Protein AF-A0A519SLY8-F1 (afdb_monomer)

Sequence (55 aa):
MQFALINNVKSEPFKG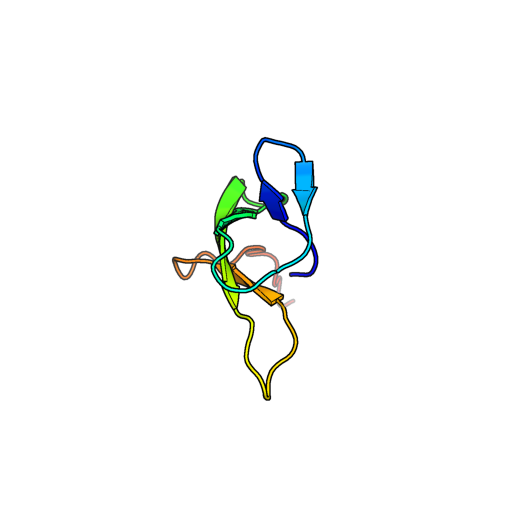AKGICNLCLKEVIAKCGDIKVHHWAHLKTNACDKWWENE

Foldseek 3Di:
DAWFQDVNDTDGQDPADWGAHPQPRAIWHFDDDPPDDTDTDGPDPPPSDPPPPDD

Secondary structure (DSSP, 8-state):
---EEETTEEE---TT-EEE-TTT--EEEEE--SSS--EEEESS---S-------

Structure (mmCIF, N/CA/C/O backbone):
data_AF-A0A519SLY8-F1
#
_entry.id   AF-A0A519SLY8-F1
#
loop_
_atom_site.group_PDB
_atom_site.id
_atom_site.type_symbol
_atom_site.label_atom_id
_atom_site.label_alt_id
_atom_site.label_comp_id
_atom_site.label_asym_id
_atom_site.label_entity_id
_atom_site.label_seq_id
_atom_site.pdbx_PDB_ins_code
_atom_site.Cartn_x
_atom_site.Cartn_y
_atom_site.Cartn_z
_atom_site.occupancy
_atom_site.B_iso_or_equiv
_atom_site.auth_seq_id
_atom_site.auth_comp_id
_atom_site.auth_asym_id
_atom_site.auth_atom_id
_atom_site.pdbx_PDB_model_num
ATOM 1 N N . MET A 1 1 ? 5.284 -5.422 1.476 1.00 70.81 1 MET A N 1
ATOM 2 C CA . MET A 1 1 ? 4.276 -5.878 2.460 1.00 70.81 1 MET A CA 1
ATOM 3 C C . MET A 1 1 ? 3.238 -6.731 1.738 1.00 70.81 1 MET A C 1
ATOM 5 O O . MET A 1 1 ? 2.883 -6.380 0.615 1.00 70.81 1 MET A O 1
ATOM 9 N N . GLN A 1 2 ? 2.829 -7.859 2.331 1.00 72.62 2 GLN A N 1
ATOM 10 C CA . GLN A 1 2 ? 2.025 -8.893 1.655 1.00 72.62 2 GLN A CA 1
ATOM 11 C C . GLN A 1 2 ? 0.507 -8.668 1.793 1.00 72.62 2 GLN A C 1
ATOM 13 O O . GLN A 1 2 ? -0.230 -8.951 0.859 1.00 72.62 2 GLN A O 1
ATOM 18 N N . PHE A 1 3 ? 0.049 -8.042 2.887 1.00 83.31 3 PHE A N 1
ATOM 19 C CA . PHE A 1 3 ? -1.372 -7.753 3.127 1.00 83.31 3 PHE A CA 1
ATOM 20 C C . PHE A 1 3 ? -1.601 -6.326 3.639 1.00 83.31 3 PHE A C 1
ATOM 22 O O . PHE A 1 3 ? -0.839 -5.832 4.475 1.00 83.31 3 PHE A O 1
ATOM 29 N N . ALA A 1 4 ? -2.692 -5.703 3.196 1.00 89.31 4 ALA A N 1
ATOM 30 C CA . ALA A 1 4 ? -3.203 -4.433 3.712 1.00 89.31 4 ALA A CA 1
ATOM 31 C C . ALA A 1 4 ? -4.668 -4.579 4.141 1.00 89.31 4 ALA A C 1
ATOM 33 O O . ALA A 1 4 ? -5.358 -5.495 3.708 1.00 89.31 4 ALA A O 1
ATOM 34 N N . LEU A 1 5 ? -5.144 -3.686 5.001 1.00 90.31 5 LEU A N 1
ATOM 35 C CA . LEU A 1 5 ? -6.540 -3.606 5.412 1.00 90.31 5 LEU A CA 1
ATOM 36 C C . LEU A 1 5 ? -7.309 -2.720 4.431 1.00 90.31 5 LEU A C 1
ATOM 38 O O . LEU A 1 5 ? -7.040 -1.526 4.321 1.00 90.31 5 LEU A O 1
ATOM 42 N N . ILE A 1 6 ? -8.282 -3.295 3.738 1.00 89.69 6 ILE A N 1
ATOM 43 C CA . ILE A 1 6 ? -9.249 -2.575 2.907 1.00 89.69 6 ILE A CA 1
ATOM 44 C C . ILE A 1 6 ? -10.604 -2.780 3.571 1.00 89.69 6 ILE A C 1
ATOM 46 O O . ILE A 1 6 ? -11.028 -3.919 3.732 1.00 89.69 6 ILE A O 1
ATOM 50 N N . ASN A 1 7 ? -11.263 -1.705 4.013 1.00 87.00 7 ASN A N 1
ATOM 51 C CA . ASN A 1 7 ? -12.516 -1.797 4.780 1.00 87.00 7 ASN A CA 1
ATOM 52 C C . ASN A 1 7 ? -12.412 -2.753 5.987 1.00 87.00 7 ASN A C 1
ATOM 54 O O . ASN A 1 7 ? -13.285 -3.586 6.203 1.00 87.00 7 ASN A O 1
ATOM 58 N N . ASN A 1 8 ? -11.306 -2.680 6.737 1.00 84.75 8 ASN A N 1
ATOM 59 C CA . ASN A 1 8 ? -10.975 -3.591 7.844 1.00 84.75 8 ASN A CA 1
ATOM 60 C C . ASN A 1 8 ? -10.782 -5.076 7.463 1.00 84.75 8 ASN A C 1
ATOM 62 O O . ASN A 1 8 ? -10.611 -5.912 8.349 1.00 84.75 8 ASN A O 1
ATOM 66 N N . VAL A 1 9 ? -10.714 -5.413 6.174 1.00 89.31 9 VAL A N 1
ATOM 67 C CA . VAL A 1 9 ? -10.463 -6.776 5.688 1.00 89.31 9 VAL A CA 1
ATOM 68 C C . VAL A 1 9 ? -9.048 -6.886 5.129 1.00 89.31 9 VAL A C 1
ATOM 70 O O . VAL A 1 9 ? -8.627 -6.073 4.304 1.00 89.31 9 VAL A O 1
ATOM 73 N N . LYS A 1 10 ? -8.297 -7.906 5.560 1.00 89.25 10 LYS A N 1
ATOM 74 C CA . LYS A 1 10 ? -6.970 -8.203 5.001 1.00 89.25 10 LYS A CA 1
ATOM 75 C C . LYS A 1 10 ? -7.110 -8.585 3.529 1.00 89.25 10 LYS A C 1
ATOM 77 O O . LYS A 1 10 ? -7.793 -9.547 3.206 1.00 89.25 10 LYS A O 1
ATOM 82 N N . SER A 1 11 ? -6.448 -7.831 2.665 1.00 89.62 11 SER A N 1
ATOM 83 C CA . SER A 1 11 ? -6.486 -7.993 1.216 1.00 89.62 11 SER A CA 1
ATOM 84 C C . SER A 1 11 ? -5.081 -8.000 0.626 1.00 89.62 11 SER A C 1
ATOM 86 O O . SER A 1 11 ? -4.168 -7.301 1.087 1.00 89.62 11 SER A O 1
ATOM 88 N N . GLU A 1 12 ? -4.919 -8.800 -0.419 1.00 89.00 12 GLU A N 1
ATOM 89 C CA . GLU A 1 12 ? -3.703 -8.885 -1.220 1.00 89.00 12 GLU A CA 1
ATOM 90 C C . GLU A 1 12 ? -3.588 -7.702 -2.195 1.00 89.00 12 GLU A C 1
ATOM 92 O O . GLU A 1 12 ? -4.593 -7.072 -2.532 1.00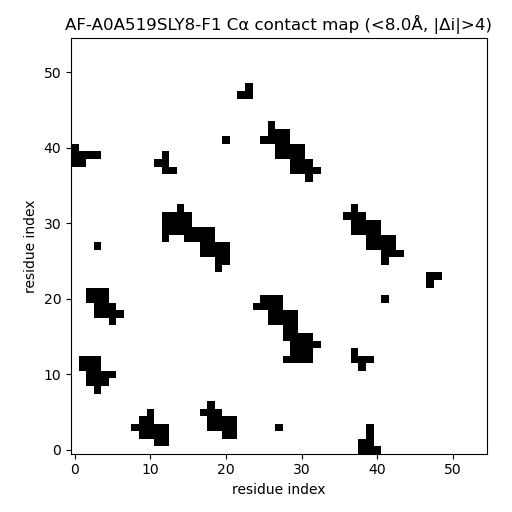 89.00 12 GLU A O 1
ATOM 97 N N . PRO A 1 13 ? -2.370 -7.349 -2.637 1.00 88.69 13 PRO A N 1
ATOM 9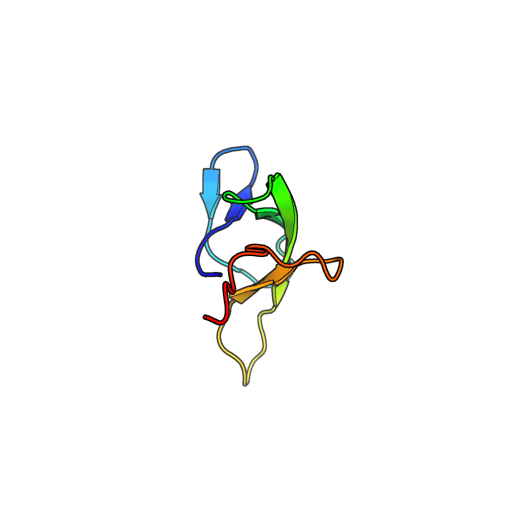8 C CA . PRO A 1 13 ? -2.164 -6.238 -3.556 1.00 88.69 13 PRO A CA 1
ATOM 99 C C . PRO A 1 13 ? -2.684 -6.587 -4.955 1.00 88.69 13 PRO A C 1
ATOM 101 O O . PRO A 1 13 ? -2.169 -7.486 -5.619 1.00 88.69 13 PRO A O 1
ATOM 104 N N . PHE A 1 14 ? -3.672 -5.825 -5.426 1.00 86.94 14 PHE A N 1
ATOM 105 C CA . PHE A 1 14 ? -4.201 -5.899 -6.790 1.00 86.94 14 PHE A CA 1
ATOM 106 C C . PHE A 1 14 ? -4.074 -4.553 -7.513 1.00 86.94 14 PHE A C 1
ATOM 108 O O . PHE A 1 14 ? -3.928 -3.496 -6.898 1.00 86.94 14 PHE A O 1
ATOM 115 N N . LYS A 1 15 ? -4.093 -4.578 -8.849 1.00 86.31 15 LYS A N 1
ATOM 116 C CA . LYS A 1 15 ? -3.828 -3.394 -9.678 1.00 86.31 15 LYS A CA 1
ATOM 117 C C . LYS A 1 15 ? -4.818 -2.266 -9.354 1.00 86.31 15 LYS A C 1
ATOM 119 O O . LYS A 1 15 ? -6.022 -2.434 -9.504 1.00 86.31 15 LYS A O 1
ATOM 124 N N . GLY A 1 16 ? -4.293 -1.119 -8.917 1.00 86.25 16 GLY A N 1
ATOM 125 C CA . GLY A 1 16 ? -5.096 0.055 -8.549 1.00 86.25 16 GLY A CA 1
ATOM 126 C C . GLY A 1 16 ? -5.668 0.033 -7.127 1.00 86.25 16 GLY A C 1
ATOM 127 O O . GLY A 1 16 ? -6.383 0.963 -6.755 1.00 86.25 16 GLY A O 1
ATOM 128 N N . ALA A 1 17 ? -5.347 -0.978 -6.317 1.00 88.69 17 ALA A N 1
ATOM 129 C CA . ALA A 1 17 ? -5.825 -1.051 -4.945 1.00 88.69 17 ALA A CA 1
ATOM 130 C C . ALA A 1 17 ? -5.151 -0.020 -4.033 1.00 88.69 17 ALA A C 1
ATOM 132 O O . ALA A 1 17 ? -3.955 0.277 -4.145 1.00 88.69 17 ALA A O 1
ATOM 133 N N . LYS A 1 18 ? -5.926 0.470 -3.067 1.00 90.62 18 LYS A N 1
ATOM 134 C CA . LYS A 1 18 ? -5.458 1.278 -1.941 1.00 90.62 18 LYS A CA 1
ATOM 135 C C . LYS A 1 18 ? -5.961 0.637 -0.660 1.00 90.62 18 LYS A C 1
ATOM 137 O O . LYS A 1 18 ? -7.092 0.162 -0.612 1.00 90.62 18 LYS A O 1
ATOM 142 N N . GLY A 1 19 ? -5.119 0.622 0.356 1.00 90.38 19 GLY A N 1
ATOM 143 C CA . GLY A 1 19 ? -5.452 0.057 1.650 1.00 90.38 19 GLY A CA 1
ATOM 144 C C . GLY A 1 19 ? -4.742 0.794 2.768 1.00 90.38 19 GLY A C 1
ATOM 145 O O . GLY A 1 19 ? -3.995 1.749 2.551 1.00 90.38 19 GLY A O 1
ATOM 146 N N . ILE A 1 20 ? -4.973 0.316 3.977 1.00 89.50 20 ILE A N 1
ATOM 147 C CA . ILE A 1 20 ? -4.321 0.780 5.186 1.00 89.50 20 ILE A CA 1
ATOM 148 C C . ILE A 1 20 ? -3.332 -0.289 5.637 1.00 89.50 20 ILE A C 1
ATOM 150 O O . ILE A 1 20 ? -3.646 -1.476 5.711 1.00 89.50 20 ILE A O 1
ATOM 154 N N . CYS A 1 21 ? -2.107 0.122 5.927 1.00 87.12 21 CYS A N 1
ATOM 155 C CA . CYS A 1 21 ? -1.108 -0.742 6.523 1.00 87.12 21 CYS A CA 1
ATOM 156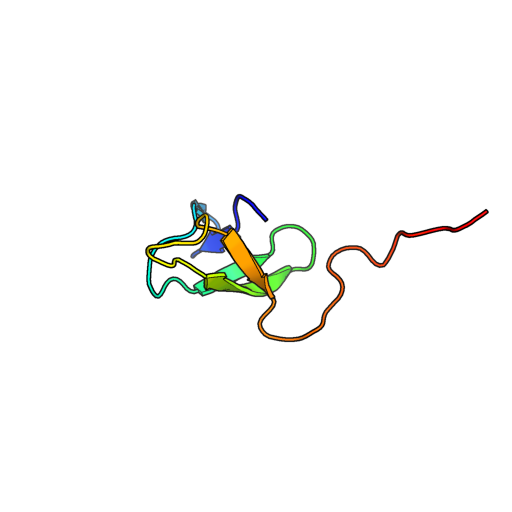 C C . CYS A 1 21 ? -1.621 -1.271 7.867 1.00 87.12 21 CYS A C 1
ATOM 158 O O . CYS A 1 21 ? -1.987 -0.493 8.740 1.00 87.12 21 CYS A O 1
ATOM 160 N N . ASN A 1 22 ? -1.608 -2.589 8.061 1.00 84.25 22 ASN A N 1
ATOM 161 C CA . ASN A 1 22 ? -2.034 -3.182 9.330 1.00 84.25 22 ASN A CA 1
ATOM 162 C C . ASN A 1 22 ? -1.051 -2.919 10.491 1.00 84.25 22 ASN A C 1
ATOM 164 O O . ASN A 1 22 ? -1.450 -3.017 11.643 1.00 84.25 22 ASN A O 1
ATOM 168 N N . LEU A 1 23 ? 0.202 -2.566 10.184 1.00 80.75 23 LEU A N 1
ATOM 169 C CA . LEU A 1 23 ? 1.258 -2.305 11.168 1.00 80.75 23 LEU A CA 1
ATOM 170 C C . LEU A 1 23 ? 1.260 -0.843 11.634 1.00 80.75 23 LEU A C 1
ATOM 172 O O . LEU A 1 23 ? 1.229 -0.566 12.825 1.00 80.75 23 LEU A O 1
ATOM 176 N N . CYS A 1 24 ? 1.294 0.107 10.694 1.00 84.44 24 CYS A N 1
ATOM 177 C CA . CYS A 1 24 ? 1.422 1.537 10.999 1.00 84.44 24 CYS A CA 1
ATOM 178 C C . CYS A 1 24 ? 0.133 2.343 10.787 1.00 84.44 24 CYS A C 1
ATOM 180 O O . CYS A 1 24 ? 0.138 3.554 10.999 1.00 84.44 24 CYS A O 1
ATOM 182 N N . LEU A 1 25 ? -0.951 1.696 10.340 1.00 83.62 25 LEU A N 1
ATOM 183 C CA . LEU A 1 25 ? -2.256 2.311 10.067 1.00 83.62 25 LEU A CA 1
ATOM 184 C C . LEU A 1 25 ? -2.204 3.477 9.065 1.00 83.62 25 LEU A C 1
ATOM 186 O O . LEU A 1 25 ? -3.079 4.338 9.049 1.00 83.62 25 LEU A O 1
ATOM 190 N N . LYS A 1 26 ? -1.186 3.501 8.196 1.00 86.75 26 LYS A N 1
ATOM 191 C CA . LYS A 1 26 ? -1.031 4.512 7.140 1.00 86.75 26 LYS A CA 1
ATOM 192 C C . LYS A 1 26 ? -1.455 3.994 5.777 1.00 86.75 26 LYS A C 1
ATOM 194 O O . LYS A 1 26 ? -1.450 2.794 5.523 1.00 86.75 26 LYS A O 1
ATOM 199 N N . GLU A 1 27 ? -1.754 4.921 4.877 1.00 89.25 27 GLU A N 1
ATOM 200 C CA . GLU A 1 27 ? -2.135 4.608 3.503 1.00 89.25 27 GLU A CA 1
ATOM 201 C C . GLU A 1 27 ? -1.012 3.891 2.739 1.00 89.25 27 GLU A C 1
ATOM 203 O O . GLU A 1 27 ? 0.137 4.349 2.658 1.00 89.25 27 GLU A O 1
ATOM 208 N N . VAL A 1 28 ? -1.381 2.766 2.135 1.00 89.38 28 VAL A N 1
ATOM 209 C CA . VAL A 1 28 ? -0.552 1.974 1.233 1.00 89.38 28 VAL A CA 1
ATOM 210 C C . VAL A 1 28 ? -1.249 1.821 -0.113 1.00 89.38 28 VAL A C 1
ATOM 212 O O . VAL A 1 28 ? -2.470 1.704 -0.210 1.00 89.38 28 VAL A O 1
AT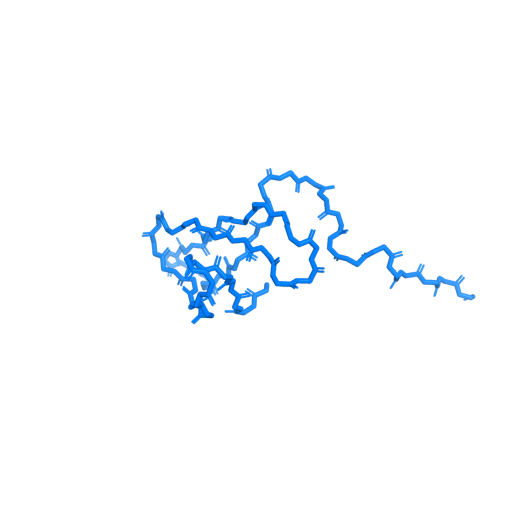OM 215 N N . ILE A 1 29 ? -0.450 1.810 -1.170 1.00 89.75 29 ILE A N 1
ATOM 216 C CA . ILE A 1 29 ? -0.877 1.570 -2.545 1.00 89.75 29 ILE A CA 1
ATOM 217 C C . ILE A 1 29 ? -0.353 0.221 -3.010 1.00 89.75 29 ILE A C 1
ATOM 219 O O . ILE A 1 29 ? 0.796 -0.142 -2.738 1.00 89.75 29 ILE A O 1
ATOM 223 N N . ALA A 1 30 ? -1.185 -0.523 -3.728 1.00 90.31 30 ALA A N 1
ATOM 224 C CA . ALA A 1 30 ? -0.745 -1.735 -4.388 1.00 90.31 30 ALA A CA 1
ATOM 225 C C . ALA A 1 30 ? 0.090 -1.358 -5.613 1.00 90.31 30 ALA A C 1
ATOM 227 O O . ALA A 1 30 ? -0.393 -0.747 -6.571 1.00 90.31 30 ALA A O 1
ATOM 228 N N . LYS A 1 31 ? 1.370 -1.724 -5.576 1.00 85.62 31 LYS A N 1
ATOM 229 C CA . LYS A 1 31 ? 2.257 -1.673 -6.733 1.00 85.62 31 LYS A CA 1
ATOM 230 C C . LYS A 1 31 ? 2.258 -3.052 -7.375 1.00 85.62 31 LYS A C 1
ATOM 232 O O . LYS A 1 31 ? 2.982 -3.950 -6.954 1.00 85.62 31 LYS A O 1
ATOM 237 N N . CYS A 1 32 ? 1.420 -3.191 -8.393 1.00 82.94 32 CYS A N 1
ATOM 238 C CA . CYS A 1 32 ? 1.350 -4.365 -9.253 1.00 82.94 32 CYS A CA 1
ATOM 239 C C . CYS A 1 32 ? 1.944 -3.979 -10.608 1.00 82.94 32 CYS A C 1
ATOM 241 O O . CYS A 1 32 ? 1.449 -3.048 -11.246 1.00 82.94 32 CYS A O 1
ATOM 243 N N . GLY A 1 33 ? 3.025 -4.637 -11.018 1.00 76.00 33 GLY A N 1
ATOM 244 C CA . GLY A 1 33 ? 3.649 -4.421 -12.319 1.00 76.00 33 GLY A CA 1
ATOM 245 C C . GLY A 1 33 ? 3.813 -5.744 -13.048 1.00 76.00 33 GLY A C 1
ATOM 246 O O . GLY A 1 33 ? 4.041 -6.760 -12.410 1.00 76.00 33 GLY A O 1
ATOM 247 N N . ASP A 1 34 ? 3.764 -5.715 -14.376 1.00 68.00 34 ASP A N 1
ATOM 248 C CA . ASP A 1 34 ? 3.909 -6.909 -15.226 1.00 68.00 34 ASP A CA 1
ATOM 249 C C . ASP A 1 34 ? 5.228 -7.665 -14.974 1.00 68.00 34 ASP A C 1
ATOM 251 O O . ASP A 1 34 ? 5.309 -8.882 -15.067 1.00 68.00 34 ASP A O 1
ATOM 255 N N . ILE A 1 35 ? 6.263 -6.917 -14.582 1.00 71.38 35 ILE A N 1
ATOM 256 C CA . ILE A 1 35 ? 7.619 -7.420 -14.322 1.00 71.38 35 ILE A CA 1
ATOM 257 C C . ILE A 1 35 ? 7.893 -7.548 -12.809 1.00 71.38 35 ILE A C 1
ATOM 259 O O . ILE A 1 35 ? 8.852 -8.196 -12.397 1.00 71.38 35 ILE A O 1
ATOM 263 N N . LYS A 1 36 ? 7.086 -6.912 -11.944 1.00 61.75 36 LYS A N 1
ATOM 264 C CA . LYS A 1 36 ? 7.368 -6.801 -10.502 1.00 61.75 36 LYS A CA 1
ATOM 265 C C . LYS A 1 36 ? 6.280 -7.441 -9.654 1.00 61.75 36 LYS A C 1
ATOM 267 O O . LYS A 1 36 ? 5.102 -7.134 -9.804 1.00 61.75 36 LYS A O 1
ATOM 272 N N . VAL A 1 37 ? 6.723 -8.224 -8.669 1.00 75.56 37 VAL A N 1
ATOM 273 C CA . VAL A 1 3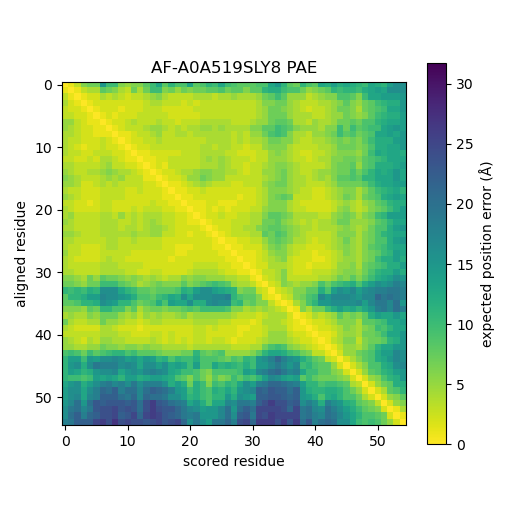7 ? 5.871 -8.842 -7.646 1.00 75.56 37 VAL A CA 1
ATOM 274 C C . VAL A 1 37 ? 4.884 -7.840 -7.054 1.00 75.56 37 VAL A C 1
ATOM 276 O O . VAL A 1 37 ? 5.251 -6.720 -6.673 1.00 75.56 37 VAL A O 1
ATOM 279 N N . HIS A 1 38 ? 3.623 -8.259 -6.987 1.00 85.06 38 HIS A N 1
ATOM 280 C CA . HIS A 1 38 ? 2.557 -7.463 -6.408 1.00 85.06 38 HIS A CA 1
ATOM 281 C C . HIS A 1 38 ? 2.853 -7.254 -4.926 1.00 85.06 38 HIS A C 1
ATOM 283 O O . HIS A 1 38 ? 2.920 -8.204 -4.149 1.00 85.06 38 HIS A O 1
ATOM 289 N N . HIS A 1 39 ? 3.059 -6.003 -4.530 1.00 87.50 39 HIS A N 1
ATOM 290 C CA . HIS A 1 39 ? 3.309 -5.666 -3.137 1.00 87.50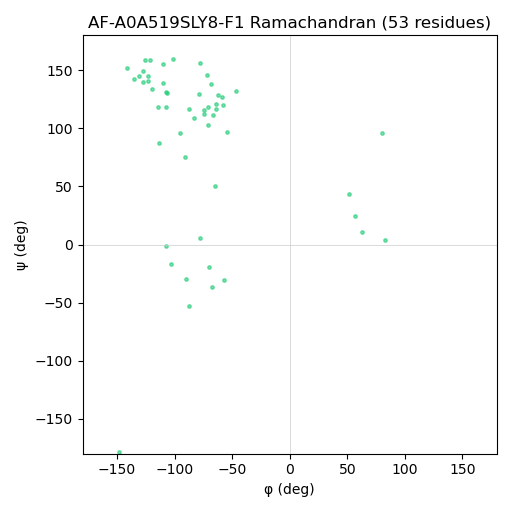 39 HIS A CA 1
ATOM 291 C C . HIS A 1 39 ? 2.611 -4.371 -2.751 1.00 87.50 39 HIS A C 1
ATOM 293 O O . HIS A 1 39 ? 2.425 -3.457 -3.557 1.00 87.50 39 HIS A O 1
ATOM 299 N N . TRP A 1 40 ? 2.270 -4.272 -1.472 1.00 88.38 40 TRP A N 1
ATOM 300 C CA . TRP A 1 40 ? 1.832 -3.024 -0.869 1.00 88.38 40 TRP A CA 1
ATOM 301 C C . TRP A 1 40 ? 3.038 -2.136 -0.561 1.00 88.38 40 TRP A C 1
ATOM 303 O O . TRP A 1 40 ? 4.004 -2.589 0.069 1.00 88.38 40 TRP A O 1
ATOM 313 N N . ALA A 1 41 ? 2.970 -0.880 -1.001 1.00 86.50 41 ALA A N 1
ATOM 314 C CA . ALA A 1 41 ? 3.976 0.154 -0.781 1.00 86.50 41 ALA A CA 1
ATOM 315 C C . ALA A 1 41 ? 3.352 1.377 -0.098 1.00 86.50 41 ALA A C 1
ATOM 317 O O . ALA A 1 41 ? 2.240 1.775 -0.436 1.00 86.50 41 ALA A O 1
ATOM 318 N N . HIS A 1 42 ? 4.067 2.003 0.837 1.00 87.56 42 HIS A N 1
ATOM 319 C CA . HIS A 1 42 ? 3.582 3.221 1.490 1.00 87.56 42 HIS A CA 1
ATOM 320 C C . HIS A 1 42 ? 3.549 4.400 0.515 1.00 87.56 42 HIS A C 1
ATOM 322 O O . HIS A 1 42 ? 4.473 4.593 -0.276 1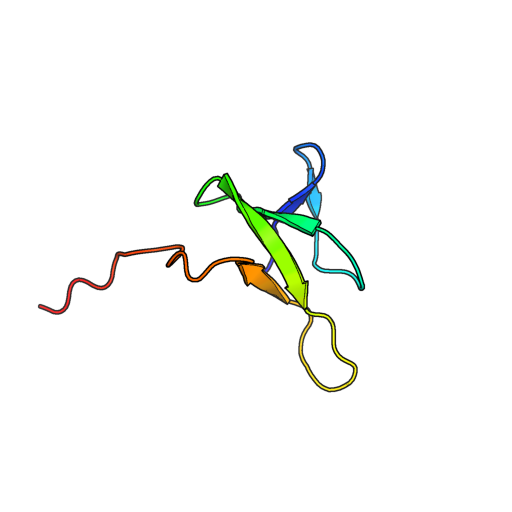.00 87.56 42 HIS A O 1
ATOM 328 N N . LEU A 1 43 ? 2.473 5.188 0.592 1.00 79.75 43 LEU A N 1
ATOM 329 C CA . LEU A 1 43 ? 2.275 6.387 -0.231 1.00 79.75 43 LEU A CA 1
ATOM 330 C C . LEU A 1 43 ? 3.274 7.497 0.118 1.00 79.75 43 LEU A C 1
ATOM 332 O O . LEU A 1 43 ? 3.754 8.214 -0.753 1.00 79.75 43 LEU A O 1
ATOM 336 N N . LYS A 1 44 ? 3.602 7.614 1.405 1.00 72.25 44 LYS A N 1
ATOM 337 C CA . LYS A 1 44 ? 4.675 8.469 1.921 1.00 72.25 44 LYS A CA 1
ATOM 338 C C . LYS A 1 44 ? 5.810 7.586 2.414 1.00 72.25 44 LYS A C 1
ATOM 340 O O . LYS A 1 44 ? 5.548 6.459 2.827 1.00 72.25 44 LYS A O 1
ATOM 345 N N . THR A 1 45 ? 7.030 8.118 2.445 1.00 64.75 45 THR A N 1
ATOM 346 C CA . THR A 1 45 ? 8.245 7.527 3.041 1.00 64.75 45 THR A CA 1
ATOM 347 C C . THR A 1 45 ? 8.117 7.386 4.564 1.00 64.75 45 THR A C 1
ATOM 349 O O . THR A 1 45 ? 8.942 7.840 5.346 1.00 64.75 45 THR A O 1
ATOM 352 N N . ASN A 1 46 ? 7.024 6.791 5.020 1.00 61.34 46 ASN A N 1
ATOM 353 C CA . ASN A 1 46 ? 6.886 6.329 6.375 1.00 61.34 46 ASN A CA 1
ATOM 354 C C . ASN A 1 46 ? 7.542 4.965 6.399 1.00 61.34 46 ASN A C 1
ATOM 356 O O . ASN A 1 46 ? 7.024 4.018 5.805 1.00 61.34 46 ASN A O 1
ATOM 360 N N . ALA A 1 47 ? 8.697 4.903 7.053 1.00 63.16 47 ALA A N 1
ATOM 361 C CA . ALA A 1 47 ? 9.255 3.655 7.526 1.00 63.16 47 ALA A CA 1
ATOM 362 C C . ALA A 1 47 ? 8.176 2.982 8.385 1.00 63.16 47 ALA A C 1
ATOM 364 O O . ALA A 1 47 ? 7.925 3.367 9.527 1.00 63.16 47 ALA A O 1
ATOM 365 N N . CYS A 1 48 ? 7.435 2.065 7.770 1.00 68.25 48 CYS A N 1
ATOM 366 C CA . CYS A 1 48 ? 6.771 1.021 8.514 1.00 68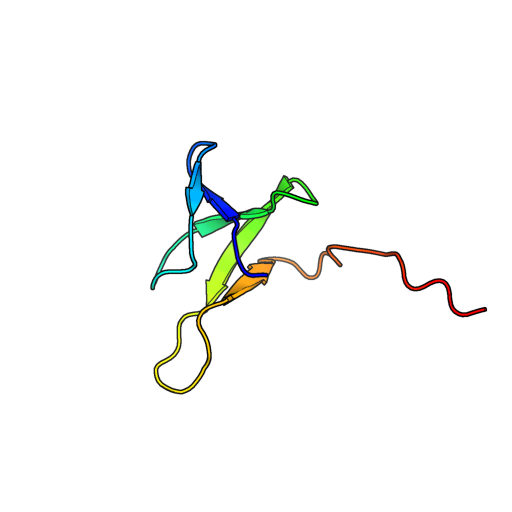.25 48 CYS A CA 1
ATOM 367 C C . CYS A 1 48 ? 7.921 0.202 9.061 1.00 68.25 48 CYS A C 1
ATOM 369 O O . CYS A 1 48 ? 8.689 -0.330 8.265 1.00 68.25 48 CYS A O 1
ATOM 371 N N . ASP A 1 49 ? 8.075 0.280 10.377 1.00 58.97 49 ASP A N 1
ATOM 372 C CA . ASP A 1 49 ? 9.233 -0.174 11.135 1.00 58.97 49 ASP A CA 1
ATOM 373 C C . ASP A 1 49 ? 10.405 0.825 11.100 1.00 58.97 49 ASP A C 1
ATOM 375 O O . ASP A 1 49 ? 11.237 0.855 10.200 1.00 58.97 49 ASP A O 1
ATOM 379 N N . LYS A 1 50 ? 10.470 1.667 12.143 1.00 53.66 50 LYS A N 1
ATOM 380 C CA . LYS A 1 50 ? 11.688 2.398 12.540 1.00 53.66 50 LYS A CA 1
ATOM 381 C C . LYS A 1 50 ? 12.679 1.501 13.293 1.00 53.66 50 LYS A C 1
ATOM 383 O O . LYS A 1 50 ? 13.664 2.008 13.814 1.00 53.66 50 LYS A O 1
ATOM 388 N N . TRP A 1 51 ? 12.409 0.204 13.406 1.00 58.94 51 TRP A N 1
ATOM 389 C CA . TRP A 1 51 ? 13.227 -0.674 14.224 1.00 58.94 51 TRP A CA 1
ATOM 390 C C . TRP A 1 51 ? 14.346 -1.288 13.389 1.00 58.94 51 TRP A C 1
ATOM 392 O O . TRP A 1 51 ? 14.295 -2.438 12.966 1.00 58.94 51 TRP A O 1
ATOM 402 N N . TRP A 1 52 ? 15.347 -0.459 13.113 1.00 52.00 52 TRP A N 1
ATOM 403 C CA . TRP A 1 52 ? 16.707 -0.936 12.936 1.00 52.00 52 TRP A CA 1
ATOM 404 C C . TRP A 1 52 ? 17.512 -0.360 14.101 1.00 52.00 52 TRP A C 1
ATOM 406 O O . TRP A 1 52 ? 18.061 0.735 13.993 1.00 52.00 52 TRP A O 1
ATOM 416 N N . GLU A 1 53 ? 17.535 -1.063 15.234 1.00 41.34 53 GLU A N 1
ATOM 417 C CA . GLU A 1 53 ? 18.595 -0.846 16.222 1.00 41.34 53 GLU A CA 1
ATOM 418 C C . GLU A 1 53 ? 19.859 -1.441 15.585 1.00 41.34 53 GLU A C 1
ATOM 420 O O . GLU A 1 53 ? 19.980 -2.658 15.459 1.00 41.34 53 GLU A O 1
ATOM 425 N N . ASN A 1 54 ? 20.747 -0.588 15.064 1.00 50.72 54 ASN A N 1
ATOM 426 C CA . ASN A 1 54 ? 22.142 -0.992 14.906 1.00 50.72 54 ASN A CA 1
ATOM 427 C C . ASN A 1 54 ? 22.712 -0.960 16.320 1.00 50.72 54 ASN A C 1
ATOM 429 O O . ASN A 1 54 ? 22.813 0.128 16.890 1.00 50.72 54 ASN A O 1
ATOM 433 N N . GLU A 1 55 ? 23.048 -2.123 16.860 1.00 52.00 55 GLU A N 1
ATOM 434 C CA . GLU A 1 55 ? 24.065 -2.211 17.906 1.00 52.00 55 GLU A CA 1
ATOM 435 C C . GLU A 1 55 ? 25.450 -2.250 17.248 1.00 52.00 55 GLU A C 1
ATOM 437 O O . GLU A 1 55 ? 25.580 -2.919 16.191 1.00 52.00 55 GLU A O 1
#

Mean predicted aligned error: 7.21 Å

pLDDT: mean 78.75, std 13.02, range [41.34, 90.62]

Nearest PDB structures (foldseek):
  3wwn-assembly1_B-2  TM=4.457E-01  e=3.889E+00  Thermus thermophilus HB27

Solvent-accessible surface area (backbone atoms only — not comparable to full-atom values): 3367 Å² total; per-residue (Å²): 85,75,62,25,28,43,96,87,37,82,38,68,46,40,80,82,38,67,29,27,32,80,86,73,70,42,61,23,34,24,48,52,47,102,89,42,79,57,25,41,41,62,77,55,97,62,66,75,70,81,81,72,82,80,126

Radius of gyration: 11.92 Å; Cα contacts (8 Å, |Δi|>4): 101; chains: 1; bounding box: 37×17×33 Å